Protein AF-A0A117SH73-F1 (afdb_monomer_lite)

Foldseek 3Di:
DPPPDPLDQLVVLQPLCPDPVNVVLVVPPVCPPPPLSVVLVVLSNVLSVLRSQLSVCVNVVVVVSVVVSVVVSVVSVVVSVVSVVVVVVVVVVVVVVVVVVVPD

Radius of gyration: 18.29 Å; chains: 1; bounding box: 46×21×59 Å

Structure (mmCIF, N/CA/C/O backbone):
data_AF-A0A117SH73-F1
#
_entry.id   AF-A0A117SH73-F1
#
loop_
_atom_site.group_PDB
_atom_site.id
_atom_site.type_symbol
_atom_site.label_atom_id
_atom_site.label_alt_id
_atom_site.label_comp_id
_atom_site.label_asym_id
_atom_site.label_entity_id
_atom_site.label_seq_id
_atom_site.pdbx_PDB_ins_code
_atom_site.Cartn_x
_atom_site.Cartn_y
_atom_site.Cartn_z
_atom_site.occupancy
_atom_site.B_iso_or_equiv
_atom_site.auth_seq_id
_atom_site.auth_comp_id
_atom_site.auth_asym_id
_atom_site.auth_atom_id
_atom_site.pdbx_PDB_model_num
ATOM 1 N N . MET A 1 1 ? -25.734 6.227 4.993 1.00 34.59 1 MET A N 1
ATOM 2 C CA . MET A 1 1 ? -25.356 5.838 6.366 1.00 34.59 1 MET A CA 1
ATOM 3 C C . MET A 1 1 ? -24.501 4.590 6.224 1.00 34.59 1 MET A C 1
ATOM 5 O O . MET A 1 1 ? -25.051 3.543 5.921 1.00 34.59 1 MET A O 1
ATOM 9 N N . ILE A 1 2 ? -23.173 4.719 6.271 1.00 41.38 2 ILE A N 1
ATOM 10 C CA . ILE A 1 2 ? -22.279 3.552 6.314 1.00 41.38 2 ILE A CA 1
ATOM 11 C C . ILE A 1 2 ? -22.236 3.161 7.790 1.00 41.38 2 ILE A C 1
ATOM 13 O O . ILE A 1 2 ? -21.885 3.989 8.629 1.00 41.38 2 ILE A O 1
ATOM 17 N N . SER A 1 3 ? -22.736 1.977 8.125 1.00 41.72 3 SER A N 1
ATOM 18 C CA . SER A 1 3 ? -22.809 1.504 9.506 1.00 41.72 3 SER A CA 1
ATOM 19 C C . SER A 1 3 ? -21.394 1.375 10.076 1.00 41.72 3 SER A C 1
ATOM 21 O O . SER A 1 3 ? -20.581 0.628 9.547 1.00 41.72 3 SER A O 1
ATOM 23 N N . ASN A 1 4 ? -21.108 2.106 11.157 1.00 51.78 4 ASN A N 1
ATOM 24 C CA . ASN A 1 4 ? -19.802 2.236 11.826 1.00 51.78 4 ASN A CA 1
ATOM 25 C C . ASN A 1 4 ? -19.289 0.949 12.521 1.00 5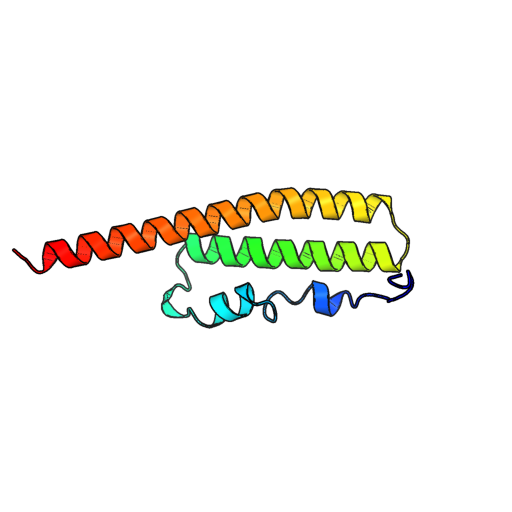1.78 4 ASN A C 1
ATOM 27 O O . ASN A 1 4 ? -18.625 1.044 13.547 1.00 51.78 4 ASN A O 1
ATOM 31 N N . ASN A 1 5 ? -19.617 -0.243 12.018 1.00 51.69 5 ASN A N 1
ATOM 32 C CA . ASN A 1 5 ? -19.327 -1.512 12.695 1.00 51.69 5 ASN A CA 1
ATOM 33 C C . ASN A 1 5 ? -18.833 -2.637 11.771 1.00 51.69 5 ASN A C 1
ATOM 35 O O . ASN A 1 5 ? -18.762 -3.785 12.209 1.00 51.69 5 ASN A O 1
ATOM 39 N N . GLU A 1 6 ? -18.486 -2.348 10.515 1.00 63.19 6 GLU A N 1
ATOM 40 C CA . GLU A 1 6 ? -17.758 -3.329 9.707 1.00 63.19 6 GLU A CA 1
ATOM 41 C C . GLU A 1 6 ? -16.313 -3.402 10.200 1.00 63.19 6 GLU A C 1
ATOM 43 O O . GLU A 1 6 ? -15.509 -2.495 9.984 1.00 63.19 6 GLU A O 1
ATOM 48 N N . VAL A 1 7 ? -16.003 -4.489 10.909 1.00 72.62 7 VAL A N 1
ATOM 49 C CA . VAL A 1 7 ? -14.625 -4.900 11.172 1.00 72.62 7 VAL A CA 1
ATOM 50 C C . VAL A 1 7 ? -13.976 -5.121 9.812 1.00 72.62 7 VAL A C 1
ATOM 52 O O . VAL A 1 7 ? -14.328 -6.054 9.092 1.00 72.62 7 VAL A O 1
ATOM 55 N N . VAL A 1 8 ? -13.055 -4.236 9.445 1.00 83.69 8 VAL A N 1
ATOM 56 C CA . VAL A 1 8 ? -12.287 -4.382 8.210 1.00 83.69 8 VAL A CA 1
ATOM 57 C C . VAL A 1 8 ? -11.235 -5.455 8.451 1.00 83.69 8 VAL A C 1
ATOM 59 O O . VAL A 1 8 ? -10.540 -5.425 9.467 1.00 83.69 8 VAL A O 1
ATOM 62 N N . ASP A 1 9 ? -11.109 -6.415 7.540 1.00 91.12 9 ASP A N 1
ATOM 63 C CA . ASP A 1 9 ? -10.084 -7.446 7.655 1.00 91.12 9 ASP A CA 1
ATOM 64 C C . ASP A 1 9 ? -8.689 -6.834 7.436 1.00 91.12 9 ASP A C 1
ATOM 66 O O . ASP A 1 9 ? -8.361 -6.315 6.365 1.00 91.12 9 ASP A O 1
ATOM 70 N N . ALA A 1 10 ? -7.857 -6.894 8.477 1.00 92.94 10 ALA A N 1
ATOM 71 C CA . ALA A 1 10 ? -6.494 -6.383 8.441 1.00 92.94 10 ALA A CA 1
ATOM 72 C C . ALA A 1 10 ? -5.612 -7.159 7.449 1.00 92.94 10 ALA A C 1
ATOM 74 O O . ALA A 1 10 ? -4.686 -6.578 6.885 1.00 92.94 10 ALA A O 1
ATOM 75 N N . GLN A 1 11 ? -5.887 -8.446 7.213 1.00 93.00 11 GLN A N 1
ATOM 76 C CA . GLN A 1 11 ? -5.152 -9.246 6.232 1.00 93.00 11 GLN A CA 1
ATOM 77 C C . GLN A 1 11 ? -5.432 -8.763 4.812 1.00 93.00 11 GLN A C 1
ATOM 79 O O . GLN A 1 11 ? -4.494 -8.582 4.044 1.00 93.00 11 GLN A O 1
ATOM 84 N N . VAL A 1 12 ? -6.691 -8.445 4.499 1.00 92.75 12 VAL A N 1
ATOM 85 C CA . VAL A 1 12 ? -7.068 -7.875 3.195 1.00 92.75 12 VAL A CA 1
ATOM 86 C C . VAL A 1 12 ? -6.394 -6.520 2.973 1.00 92.75 12 VAL A C 1
ATOM 88 O O . VAL A 1 12 ? -5.909 -6.242 1.881 1.00 92.75 12 VAL A O 1
ATOM 91 N N . ALA A 1 13 ? -6.307 -5.678 4.006 1.00 92.69 13 ALA A N 1
ATOM 92 C CA . ALA A 1 13 ? -5.594 -4.403 3.910 1.00 92.69 13 ALA A CA 1
ATOM 93 C C . ALA A 1 13 ? -4.073 -4.573 3.721 1.00 92.69 13 ALA A C 1
ATOM 95 O O . ALA A 1 13 ? -3.444 -3.740 3.068 1.00 92.69 13 ALA A O 1
ATOM 96 N N . GLY A 1 14 ? -3.492 -5.641 4.275 1.00 94.25 14 GLY A N 1
ATOM 97 C CA . GLY A 1 14 ? -2.067 -5.972 4.164 1.00 94.25 14 GLY A CA 1
ATOM 98 C C . GLY A 1 14 ? -1.666 -6.702 2.884 1.00 94.25 14 GLY A C 1
ATOM 99 O O . GLY A 1 14 ? -0.473 -6.795 2.597 1.00 94.25 14 GLY A O 1
ATOM 100 N N . ASP A 1 15 ? -2.627 -7.203 2.109 1.00 94.75 15 ASP A N 1
ATOM 101 C CA . ASP A 1 15 ? -2.358 -7.933 0.874 1.00 94.75 15 ASP A CA 1
ATOM 102 C C . ASP A 1 15 ? -1.967 -6.973 -0.260 1.00 94.75 15 ASP A C 1
ATOM 104 O O . ASP A 1 15 ? -2.797 -6.439 -1.005 1.00 94.75 15 ASP A O 1
ATOM 108 N N . PHE A 1 16 ? -0.661 -6.737 -0.374 1.00 94.19 16 PHE A N 1
ATOM 109 C CA . PHE A 1 16 ? -0.096 -5.896 -1.420 1.00 94.19 16 PHE A CA 1
ATOM 110 C C . PHE A 1 16 ? -0.077 -6.579 -2.790 1.00 94.19 16 PHE A C 1
ATOM 112 O O . PHE A 1 16 ? 0.115 -5.892 -3.787 1.00 94.19 16 PHE A O 1
ATOM 119 N N . GLU A 1 17 ? -0.267 -7.895 -2.895 1.00 92.75 17 GLU A N 1
ATOM 120 C CA . GLU A 1 17 ? -0.242 -8.597 -4.185 1.00 92.75 17 GLU A CA 1
ATOM 121 C C . GLU A 1 17 ? -1.613 -8.567 -4.867 1.00 92.75 17 GLU A C 1
ATOM 123 O O . GLU A 1 17 ? -1.705 -8.363 -6.083 1.00 92.75 17 GLU A O 1
ATOM 128 N N . ALA A 1 18 ? -2.687 -8.694 -4.082 1.00 92.25 18 ALA A N 1
ATOM 129 C CA . ALA A 1 18 ? -4.063 -8.676 -4.575 1.00 92.25 18 ALA A CA 1
ATOM 130 C C . ALA A 1 18 ? -4.540 -7.287 -5.031 1.00 92.25 18 ALA A C 1
ATOM 132 O O . ALA A 1 18 ? -5.555 -7.161 -5.723 1.00 92.25 18 ALA A O 1
ATOM 133 N N . CYS A 1 19 ? -3.824 -6.221 -4.670 1.00 94.56 19 CYS A N 1
ATOM 134 C CA . CYS A 1 19 ? -4.156 -4.878 -5.126 1.00 94.56 19 CYS A CA 1
ATOM 135 C C . CYS A 1 19 ? -3.823 -4.706 -6.626 1.00 94.56 19 CYS A C 1
ATOM 137 O O . CYS A 1 19 ? -2.948 -5.374 -7.179 1.00 94.56 19 CYS A O 1
ATOM 139 N N . ARG A 1 20 ? -4.489 -3.762 -7.314 1.00 93.44 20 ARG A N 1
ATOM 140 C CA . ARG A 1 20 ? -4.280 -3.530 -8.762 1.00 93.44 20 ARG A CA 1
ATOM 141 C C . ARG A 1 20 ? -2.818 -3.239 -9.119 1.00 93.44 20 ARG A C 1
ATOM 143 O O . ARG A 1 20 ? -2.355 -3.681 -10.168 1.00 93.44 20 ARG A O 1
ATOM 150 N N . LEU A 1 21 ? -2.113 -2.483 -8.274 1.00 92.19 21 LEU A N 1
ATOM 151 C CA . LEU A 1 21 ? -0.696 -2.189 -8.481 1.00 92.19 21 LEU A CA 1
ATOM 152 C C . LEU A 1 21 ? 0.169 -3.433 -8.243 1.00 92.19 21 LEU A C 1
ATOM 154 O O . LEU A 1 21 ? 1.069 -3.688 -9.036 1.00 92.19 21 LEU A O 1
ATOM 158 N N . GLY A 1 22 ? -0.137 -4.232 -7.219 1.00 93.56 2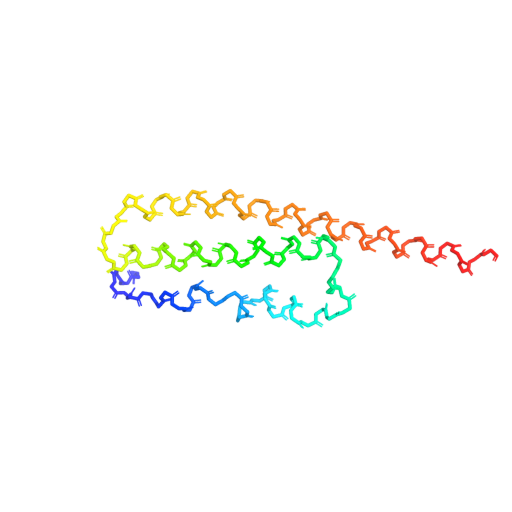2 GLY A N 1
ATOM 159 C CA . GLY A 1 22 ? 0.527 -5.511 -6.949 1.00 93.56 22 GLY A CA 1
ATOM 160 C C . GLY A 1 22 ? 0.396 -6.494 -8.102 1.00 93.56 22 GLY A C 1
ATOM 161 O O . GLY A 1 22 ? 1.391 -7.019 -8.595 1.00 93.56 22 GLY A O 1
ATOM 162 N N . SER A 1 23 ? -0.820 -6.646 -8.623 1.00 93.62 23 SER A N 1
ATOM 163 C CA . SER A 1 23 ? -1.095 -7.481 -9.794 1.00 93.62 23 SER A CA 1
ATOM 164 C C . SER A 1 23 ? -0.294 -7.033 -11.021 1.00 93.62 23 SER A C 1
ATOM 166 O O . SER A 1 23 ? 0.262 -7.868 -11.734 1.00 93.62 23 SER A O 1
ATOM 168 N N . TRP A 1 24 ? -0.187 -5.719 -11.257 1.00 91.81 24 TRP A N 1
ATOM 169 C CA . TRP A 1 24 ? 0.645 -5.191 -12.339 1.00 91.81 24 TRP A CA 1
ATOM 170 C C . TRP A 1 24 ? 2.133 -5.481 -12.107 1.00 91.81 24 TRP A C 1
ATOM 172 O O . TRP A 1 24 ? 2.785 -6.028 -12.993 1.00 91.81 24 TRP A O 1
ATOM 182 N N . ILE A 1 25 ? 2.657 -5.200 -10.911 1.00 89.69 25 ILE A N 1
ATOM 183 C CA . ILE A 1 25 ? 4.049 -5.493 -10.542 1.00 89.69 25 ILE A CA 1
ATOM 184 C C . ILE A 1 25 ? 4.387 -6.968 -10.799 1.00 89.69 25 ILE A C 1
ATOM 186 O O . ILE A 1 25 ? 5.413 -7.264 -11.409 1.00 89.69 25 ILE A O 1
ATOM 190 N N . ASN A 1 26 ? 3.509 -7.880 -10.383 1.00 90.12 26 ASN A N 1
ATOM 191 C CA . ASN A 1 26 ? 3.706 -9.321 -10.535 1.00 90.12 26 ASN A CA 1
ATOM 192 C C . ASN A 1 26 ? 3.666 -9.772 -12.006 1.00 90.12 26 ASN A C 1
ATOM 194 O O . ASN A 1 26 ? 4.311 -10.757 -12.370 1.00 90.12 26 ASN A O 1
ATOM 198 N N . SER A 1 27 ? 2.956 -9.038 -12.870 1.00 89.56 27 SER A N 1
ATOM 199 C CA . SER A 1 27 ? 2.934 -9.298 -14.315 1.00 89.56 27 SER A CA 1
ATOM 200 C C . SER A 1 27 ? 4.207 -8.835 -15.045 1.00 89.56 27 SER A C 1
ATOM 202 O O . SER A 1 27 ? 4.559 -9.388 -16.086 1.00 89.56 27 SER A O 1
ATOM 204 N N . GLU A 1 28 ? 4.951 -7.877 -14.487 1.00 87.31 28 GLU A N 1
ATOM 205 C CA . GLU A 1 28 ? 6.110 -7.233 -15.122 1.00 87.31 28 GLU A CA 1
ATOM 206 C C . GLU A 1 28 ? 7.442 -7.943 -14.810 1.00 87.31 28 GLU A C 1
ATOM 208 O O . GLU A 1 28 ? 8.424 -7.337 -14.369 1.00 87.31 28 GLU A O 1
ATOM 213 N N . GLN A 1 29 ? 7.518 -9.250 -15.080 1.00 76.25 29 GLN A N 1
ATOM 214 C CA . GLN A 1 29 ? 8.703 -10.067 -14.765 1.00 76.25 29 GLN A CA 1
ATOM 215 C C . GLN A 1 29 ? 10.005 -9.550 -15.414 1.00 76.25 29 GLN A C 1
ATOM 217 O O . GLN A 1 29 ? 11.089 -9.736 -14.864 1.00 76.25 29 GLN A O 1
ATOM 222 N N . GLY A 1 30 ? 9.915 -8.858 -16.558 1.00 78.56 30 GLY A N 1
ATOM 223 C CA . GLY A 1 30 ? 11.065 -8.268 -17.263 1.00 78.56 30 GLY A CA 1
ATOM 224 C C . GLY A 1 30 ? 11.644 -6.997 -16.621 1.00 78.56 30 GLY A C 1
ATOM 225 O O . GLY A 1 30 ? 12.690 -6.494 -17.059 1.00 78.56 30 GLY A O 1
ATOM 226 N N . LEU A 1 31 ? 10.976 -6.452 -15.600 1.00 79.62 31 LEU A N 1
ATOM 227 C CA . LEU A 1 31 ? 11.431 -5.291 -14.832 1.00 79.62 31 LEU A CA 1
ATOM 228 C C . LEU A 1 31 ? 12.039 -5.681 -13.478 1.00 79.62 31 LEU A C 1
ATOM 230 O O . LEU A 1 31 ? 12.713 -4.854 -12.857 1.00 79.62 31 LEU A O 1
ATOM 234 N N . THR A 1 32 ? 11.864 -6.934 -13.052 1.00 75.88 32 THR A N 1
ATOM 235 C CA . THR A 1 32 ? 12.435 -7.490 -11.821 1.00 75.88 32 THR A CA 1
ATOM 236 C C . THR A 1 32 ? 13.953 -7.292 -11.770 1.00 75.88 32 THR A C 1
ATOM 238 O O . THR A 1 32 ? 14.662 -7.483 -12.757 1.00 75.88 32 THR A O 1
ATOM 241 N N . GLY A 1 33 ? 14.463 -6.856 -10.614 1.00 74.38 33 GLY A N 1
ATOM 242 C CA . GLY A 1 33 ? 15.889 -6.573 -10.398 1.00 74.38 33 GLY A CA 1
ATOM 243 C C . GLY A 1 33 ? 16.362 -5.194 -10.876 1.00 74.38 33 GLY A C 1
ATOM 244 O O . GLY A 1 33 ? 17.487 -4.796 -10.575 1.00 74.38 33 GLY A O 1
ATOM 245 N N . ARG A 1 34 ? 15.524 -4.409 -11.570 1.00 85.25 34 ARG A N 1
ATOM 246 C CA . ARG A 1 34 ? 15.840 -2.998 -11.848 1.00 85.25 34 ARG A CA 1
ATOM 247 C C . ARG A 1 34 ? 15.641 -2.179 -10.578 1.00 85.25 34 ARG A C 1
ATOM 249 O O . ARG A 1 34 ? 14.556 -2.195 -10.006 1.00 85.25 34 ARG A O 1
ATOM 256 N N . SER A 1 35 ? 16.646 -1.398 -10.186 1.00 83.94 35 SER A N 1
ATOM 257 C CA . SER A 1 35 ? 16.643 -0.634 -8.927 1.00 83.94 35 SER A CA 1
ATOM 258 C C . SER A 1 35 ? 15.398 0.243 -8.732 1.00 83.94 35 SER A C 1
ATOM 260 O O . SER A 1 35 ? 14.805 0.240 -7.658 1.00 83.94 35 SER A O 1
ATOM 262 N N . GLY A 1 36 ? 14.948 0.946 -9.777 1.00 85.69 36 GLY A N 1
ATOM 263 C CA . GLY A 1 36 ? 13.728 1.759 -9.712 1.00 85.69 36 GLY A CA 1
ATOM 264 C C . GLY A 1 36 ? 12.448 0.935 -9.535 1.00 85.69 36 GLY A C 1
ATOM 265 O O . GLY A 1 36 ? 11.538 1.362 -8.835 1.00 85.69 36 GLY A O 1
ATOM 266 N N . PHE A 1 37 ? 12.391 -0.259 -10.128 1.00 88.00 37 PHE A N 1
ATOM 267 C CA . PHE A 1 37 ? 11.247 -1.160 -9.987 1.00 88.00 37 PHE A CA 1
ATOM 268 C C . PHE A 1 37 ? 11.227 -1.818 -8.604 1.00 88.00 37 PHE A C 1
ATOM 270 O O . PHE A 1 37 ? 10.187 -1.855 -7.957 1.00 88.00 37 PHE A O 1
ATOM 277 N N . GLN A 1 38 ? 12.390 -2.230 -8.095 1.00 90.62 38 GLN A N 1
ATOM 278 C CA . GLN A 1 38 ? 12.532 -2.742 -6.733 1.00 90.62 38 GLN A CA 1
ATOM 279 C C . GLN A 1 38 ? 12.144 -1.691 -5.682 1.00 90.62 38 GLN A C 1
ATOM 281 O O . GLN A 1 38 ? 11.477 -2.019 -4.707 1.00 90.62 38 GLN A O 1
ATOM 286 N N . ALA A 1 39 ? 12.490 -0.418 -5.898 1.00 92.38 39 ALA A N 1
ATOM 287 C CA . ALA A 1 39 ? 12.064 0.666 -5.014 1.00 92.38 39 ALA A CA 1
ATOM 288 C C . ALA A 1 39 ? 10.532 0.826 -4.979 1.00 92.38 39 ALA A C 1
ATOM 290 O O . ALA A 1 39 ? 9.972 1.043 -3.909 1.00 92.38 39 ALA A O 1
ATOM 291 N N . ILE A 1 40 ? 9.854 0.679 -6.126 1.00 92.50 40 ILE A N 1
ATOM 292 C CA . ILE A 1 40 ? 8.383 0.686 -6.195 1.00 92.50 40 ILE A CA 1
ATOM 293 C C . ILE A 1 40 ? 7.809 -0.505 -5.420 1.00 92.50 40 ILE A C 1
ATOM 295 O O . ILE A 1 40 ? 6.896 -0.310 -4.626 1.00 92.50 40 ILE A 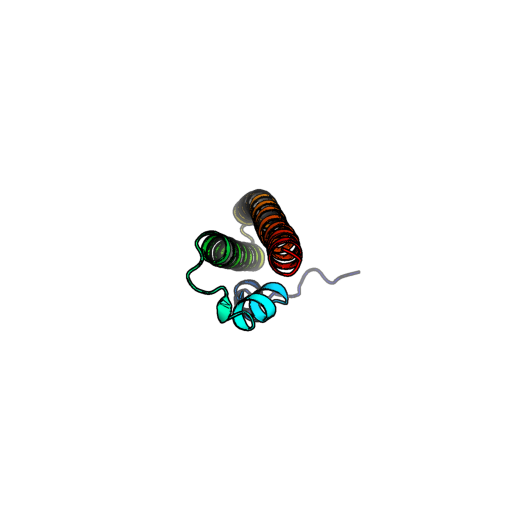O 1
ATOM 299 N N . GLN A 1 41 ? 8.352 -1.711 -5.617 1.00 92.31 41 GLN A N 1
ATOM 300 C CA . GLN A 1 41 ? 7.902 -2.918 -4.913 1.00 92.31 41 GLN A CA 1
ATOM 301 C C . GLN A 1 41 ? 7.998 -2.772 -3.393 1.00 92.31 41 GLN A C 1
ATOM 303 O O . GLN A 1 41 ? 7.026 -3.036 -2.691 1.00 92.31 41 GLN A O 1
ATOM 308 N N . LEU A 1 42 ? 9.148 -2.309 -2.897 1.00 93.81 42 LEU A N 1
ATOM 309 C CA . LEU A 1 42 ? 9.379 -2.126 -1.464 1.00 93.81 42 LEU A CA 1
ATOM 310 C C . LEU A 1 42 ? 8.449 -1.059 -0.879 1.00 93.81 42 LEU A C 1
ATOM 312 O O . LEU A 1 42 ? 7.723 -1.340 0.069 1.00 93.81 42 LEU A O 1
ATOM 316 N N . ALA A 1 43 ? 8.387 0.127 -1.495 1.00 95.69 43 ALA A N 1
ATOM 317 C CA . ALA A 1 43 ? 7.512 1.202 -1.026 1.00 95.69 43 ALA A CA 1
ATOM 318 C C . ALA A 1 43 ? 6.025 0.804 -1.055 1.00 95.69 43 ALA A C 1
ATOM 320 O O . ALA A 1 43 ? 5.239 1.240 -0.215 1.00 95.69 43 ALA A O 1
ATOM 321 N N . HIS A 1 44 ? 5.631 -0.032 -2.016 1.00 96.19 44 HIS A N 1
ATOM 322 C CA . HIS A 1 44 ? 4.281 -0.565 -2.108 1.00 96.19 44 HIS A CA 1
ATOM 323 C C . HIS A 1 44 ? 3.963 -1.568 -0.989 1.00 96.19 44 HIS A C 1
ATOM 325 O O . HIS A 1 44 ? 2.917 -1.449 -0.349 1.00 96.19 44 HIS A O 1
ATOM 331 N N . ALA A 1 45 ? 4.866 -2.514 -0.717 1.00 96.62 45 ALA A N 1
ATOM 332 C CA . ALA A 1 45 ? 4.716 -3.463 0.384 1.00 96.62 45 ALA A CA 1
ATOM 333 C C . ALA A 1 45 ? 4.661 -2.745 1.746 1.00 96.62 45 ALA A C 1
ATOM 335 O O . ALA A 1 45 ? 3.771 -3.017 2.554 1.00 96.62 45 ALA A O 1
ATOM 336 N N . ASP A 1 46 ? 5.534 -1.756 1.962 1.00 97.81 46 ASP A N 1
ATOM 337 C CA . ASP A 1 46 ? 5.559 -0.943 3.184 1.00 97.81 46 ASP A CA 1
ATOM 338 C C . ASP A 1 46 ? 4.240 -0.178 3.393 1.00 97.81 46 ASP A C 1
ATOM 340 O O . ASP A 1 46 ? 3.738 -0.073 4.515 1.00 97.81 46 ASP A O 1
ATOM 344 N N . PHE A 1 47 ? 3.629 0.324 2.314 1.00 98.00 47 PHE A N 1
ATOM 345 C CA . PHE A 1 47 ? 2.340 1.015 2.384 1.00 98.00 47 PHE A CA 1
ATOM 346 C C . PHE A 1 47 ? 1.223 0.089 2.865 1.00 98.00 47 PHE A C 1
ATOM 348 O O . PHE A 1 47 ? 0.433 0.469 3.732 1.00 98.00 47 PHE A O 1
ATOM 355 N N . HIS A 1 48 ? 1.175 -1.135 2.347 1.00 98.06 48 HIS A N 1
ATOM 356 C CA . HIS A 1 48 ? 0.189 -2.129 2.762 1.00 98.06 48 HIS A CA 1
ATOM 357 C C . HIS A 1 48 ? 0.431 -2.643 4.186 1.00 98.06 48 HIS A C 1
ATOM 359 O O . HIS A 1 48 ? -0.528 -2.817 4.937 1.00 98.06 48 HIS A O 1
ATOM 365 N N . ALA A 1 49 ? 1.687 -2.780 4.621 1.00 98.06 49 ALA A N 1
ATOM 366 C CA . ALA A 1 49 ? 1.995 -3.086 6.019 1.00 98.06 49 ALA A CA 1
ATOM 367 C C . ALA A 1 49 ? 1.453 -2.000 6.971 1.00 98.06 49 ALA A C 1
ATOM 369 O O . ALA A 1 49 ? 0.854 -2.302 8.007 1.00 98.06 49 ALA A O 1
ATOM 370 N N . LEU A 1 50 ? 1.587 -0.720 6.603 1.00 97.94 50 LEU A N 1
ATOM 371 C CA . LEU A 1 50 ? 0.985 0.384 7.357 1.00 97.94 50 LEU A CA 1
ATOM 372 C C . LEU A 1 50 ? -0.549 0.342 7.330 1.00 97.94 50 LEU A C 1
ATOM 374 O O . LEU A 1 50 ? -1.172 0.606 8.358 1.00 97.94 50 LEU A O 1
ATOM 378 N N . ALA A 1 51 ? -1.157 -0.025 6.199 1.00 97.00 51 ALA A N 1
ATOM 379 C CA . ALA A 1 51 ? -2.606 -0.177 6.083 1.00 97.00 51 ALA A CA 1
ATOM 380 C C . ALA A 1 51 ? -3.142 -1.293 6.997 1.00 97.00 51 ALA A C 1
ATOM 382 O O . ALA A 1 51 ? -4.109 -1.081 7.730 1.00 97.00 51 ALA A O 1
ATOM 383 N N . GLN A 1 52 ? -2.475 -2.450 7.026 1.00 97.69 52 GLN A N 1
ATOM 384 C CA . GLN A 1 52 ? -2.791 -3.550 7.941 1.00 97.69 52 GLN A CA 1
ATOM 385 C C . GLN A 1 52 ? -2.712 -3.109 9.407 1.00 97.69 52 GLN A C 1
ATOM 387 O O . GLN A 1 52 ? -3.610 -3.407 10.204 1.00 97.69 52 GLN A O 1
ATOM 392 N N . ASN A 1 53 ? -1.667 -2.363 9.766 1.00 97.69 53 ASN A N 1
ATOM 393 C CA . ASN A 1 53 ? -1.497 -1.836 11.117 1.00 97.69 53 ASN A CA 1
ATOM 394 C C . ASN A 1 53 ? -2.577 -0.804 11.474 1.00 97.69 53 ASN A C 1
ATOM 396 O O . ASN A 1 53 ? -3.132 -0.862 12.573 1.00 97.69 53 ASN A O 1
ATOM 400 N N . ALA A 1 54 ? -2.937 0.084 10.542 1.00 96.69 54 ALA A N 1
ATOM 401 C CA . ALA A 1 54 ? -4.016 1.054 10.719 1.00 96.69 54 ALA A CA 1
ATOM 402 C C . ALA A 1 54 ? -5.362 0.364 10.966 1.00 96.69 54 ALA A C 1
AT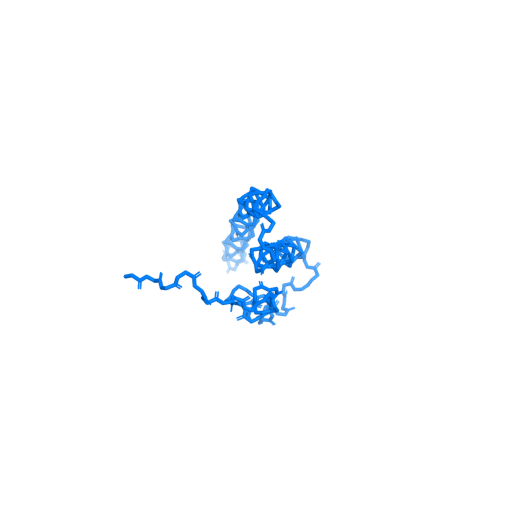OM 404 O O . ALA A 1 54 ? -6.067 0.716 11.912 1.00 96.69 54 ALA A O 1
ATOM 405 N N . VAL A 1 55 ? -5.691 -0.659 10.174 1.00 95.81 55 VAL A N 1
ATOM 406 C CA . VAL A 1 55 ? -6.923 -1.442 10.342 1.00 95.81 55 VAL A CA 1
ATOM 407 C C . VAL A 1 55 ? -6.917 -2.209 11.664 1.00 95.81 55 VAL A C 1
ATOM 409 O O . VAL A 1 55 ? -7.904 -2.185 12.395 1.00 95.81 55 VAL A O 1
ATOM 412 N N . THR A 1 56 ? -5.790 -2.818 12.037 1.00 95.81 56 THR A N 1
ATOM 413 C CA . THR A 1 56 ? -5.648 -3.504 13.332 1.00 95.81 56 THR A CA 1
ATOM 414 C C . THR A 1 56 ? -5.858 -2.541 14.505 1.00 95.81 56 THR A C 1
ATOM 416 O O . THR A 1 56 ? -6.579 -2.858 15.454 1.00 95.81 56 THR A O 1
ATOM 419 N N . ALA A 1 57 ? -5.261 -1.348 14.446 1.00 95.69 57 ALA A N 1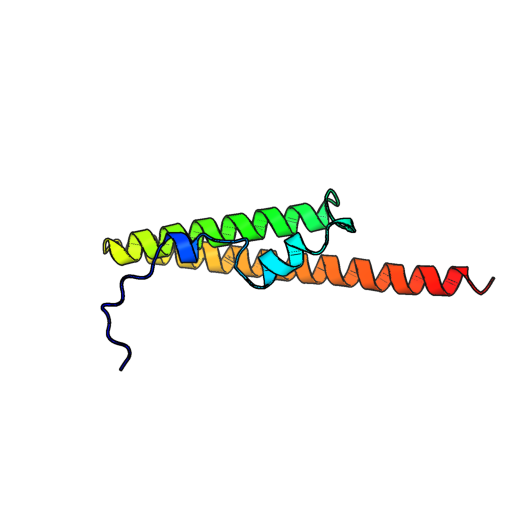
ATOM 420 C CA . ALA A 1 57 ? -5.435 -0.304 15.453 1.00 95.69 57 ALA A CA 1
ATOM 421 C C . ALA A 1 57 ? -6.885 0.205 15.505 1.00 95.69 57 ALA A C 1
ATOM 423 O O . ALA A 1 57 ? -7.437 0.381 16.591 1.00 95.69 57 ALA A O 1
ATOM 424 N N . MET A 1 58 ? -7.534 0.367 14.350 1.00 94.62 58 MET A N 1
ATOM 425 C CA . MET A 1 58 ? -8.939 0.766 14.253 1.00 94.62 58 MET A CA 1
ATOM 426 C C . MET A 1 58 ? -9.862 -0.272 14.901 1.00 94.62 58 MET A C 1
ATOM 428 O O . MET A 1 58 ? -10.663 0.082 15.765 1.00 94.62 58 MET A O 1
ATOM 432 N N . ASN A 1 59 ? -9.686 -1.552 14.565 1.00 92.94 59 ASN A N 1
ATOM 433 C CA . ASN A 1 59 ? -10.479 -2.663 15.100 1.00 92.94 59 ASN A CA 1
ATOM 434 C C . ASN A 1 59 ? -10.300 -2.857 16.616 1.00 92.94 59 ASN A C 1
ATOM 436 O O . ASN A 1 59 ? -11.148 -3.456 17.271 1.00 92.94 59 ASN A O 1
ATOM 440 N N . THR A 1 60 ? -9.204 -2.348 17.181 1.00 93.56 60 THR A N 1
ATOM 441 C CA . THR A 1 60 ? -8.887 -2.424 18.617 1.00 93.56 60 THR A CA 1
ATOM 442 C C . THR A 1 60 ? -9.087 -1.095 19.355 1.00 93.56 60 THR A C 1
ATOM 444 O O . THR A 1 60 ? -8.782 -1.000 20.542 1.00 93.56 60 THR A O 1
ATOM 447 N N . GLY A 1 61 ? -9.614 -0.064 18.683 1.00 93.88 61 GLY A N 1
ATOM 448 C CA . GLY A 1 61 ? -9.945 1.230 19.286 1.00 93.88 61 GLY A CA 1
ATOM 449 C C . GLY A 1 61 ? -8.754 2.151 19.589 1.00 93.88 61 GLY A C 1
ATOM 450 O O . GLY A 1 61 ? -8.932 3.149 20.288 1.00 93.88 61 GLY A O 1
ATOM 451 N N . ARG A 1 62 ? -7.555 1.868 19.061 1.00 95.19 62 ARG A N 1
ATOM 452 C CA . ARG A 1 62 ? -6.318 2.640 19.301 1.00 95.19 62 ARG A CA 1
ATOM 453 C C . ARG A 1 62 ? -6.227 3.859 18.373 1.00 95.19 62 ARG A C 1
AT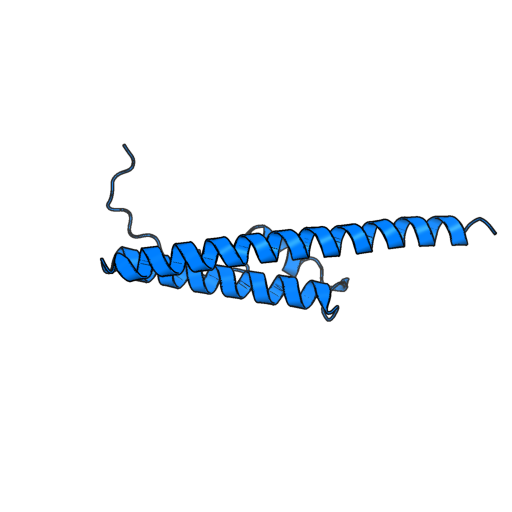OM 455 O O . ARG A 1 62 ? -5.498 3.864 17.383 1.00 95.19 62 ARG A O 1
ATOM 462 N N . LYS A 1 63 ? -7.016 4.896 18.666 1.00 93.50 63 LYS A N 1
ATOM 463 C CA . LYS A 1 63 ? -7.229 6.059 17.778 1.00 93.50 63 LYS A CA 1
ATOM 464 C C . LYS A 1 63 ? -5.955 6.849 17.461 1.00 93.50 63 LYS A C 1
ATOM 466 O O . LYS A 1 63 ? -5.783 7.294 16.326 1.00 93.50 63 LYS A O 1
ATOM 471 N N . GLU A 1 64 ? -5.065 7.022 18.432 1.00 95.62 64 GLU A N 1
ATOM 472 C CA . GLU A 1 64 ? -3.805 7.752 18.258 1.00 95.62 64 GLU A CA 1
ATOM 473 C C . GLU A 1 64 ? -2.882 7.040 17.258 1.00 95.62 64 GLU A C 1
ATOM 475 O O . GLU A 1 64 ? -2.301 7.686 16.380 1.00 95.62 64 GLU A O 1
ATOM 480 N N . GLU A 1 65 ? -2.812 5.708 17.340 1.00 95.88 65 GLU A N 1
ATOM 481 C CA . GLU A 1 65 ? -2.055 4.870 16.406 1.00 95.88 65 GLU A CA 1
ATOM 482 C C . GLU A 1 65 ? -2.641 4.934 14.994 1.00 95.88 65 GLU A C 1
ATOM 484 O O . GLU A 1 65 ? -1.893 5.121 14.037 1.00 95.88 65 GLU A O 1
ATOM 489 N N . VAL A 1 66 ? -3.971 4.879 14.845 1.00 95.69 66 VAL A N 1
ATOM 490 C CA . VAL A 1 66 ? -4.630 5.041 13.533 1.00 95.69 66 VAL A CA 1
ATOM 491 C C . VAL A 1 66 ? -4.208 6.355 12.874 1.00 95.69 66 VAL A C 1
ATOM 493 O O . VAL A 1 66 ? -3.801 6.372 11.711 1.00 95.69 66 VAL A O 1
ATOM 496 N N . ALA A 1 67 ? -4.241 7.461 13.623 1.00 95.94 67 ALA A N 1
ATOM 497 C CA . ALA A 1 67 ? -3.834 8.764 13.107 1.00 95.94 67 ALA A CA 1
ATOM 498 C C . ALA A 1 67 ? -2.345 8.798 12.721 1.00 95.94 67 ALA A C 1
ATOM 500 O O . ALA A 1 67 ? -1.974 9.450 11.742 1.00 95.94 67 ALA A O 1
ATOM 501 N N . GLN A 1 68 ? -1.484 8.109 13.473 1.00 97.81 68 GLN A N 1
ATOM 502 C CA . GLN A 1 68 ? -0.068 7.972 13.140 1.00 97.81 68 GLN A CA 1
ATOM 503 C C . GLN A 1 68 ? 0.138 7.182 11.846 1.00 97.81 68 GLN A C 1
ATOM 505 O O . GLN A 1 68 ? 0.837 7.673 10.956 1.00 97.81 68 GLN A O 1
ATOM 510 N N . PHE A 1 69 ? -0.493 6.016 11.711 1.00 98.06 69 PHE A N 1
ATOM 511 C CA . PHE A 1 69 ? -0.387 5.201 10.504 1.00 98.06 69 PHE A CA 1
ATOM 512 C C . PHE A 1 69 ? -0.922 5.946 9.280 1.00 98.06 69 PHE A C 1
ATOM 514 O O . PHE A 1 69 ? -0.249 5.979 8.256 1.00 98.06 69 PHE A O 1
ATOM 521 N N . HIS A 1 70 ? -2.044 6.663 9.398 1.00 95.75 70 HIS A N 1
ATOM 522 C CA . HIS A 1 70 ? -2.567 7.495 8.308 1.00 95.75 70 HIS A CA 1
ATOM 523 C C . HIS A 1 70 ? -1.566 8.562 7.839 1.00 95.75 70 HIS A C 1
ATOM 525 O O . HIS A 1 70 ? -1.399 8.762 6.636 1.00 95.75 70 HIS A O 1
ATOM 531 N N . ARG A 1 71 ? -0.863 9.236 8.762 1.00 97.75 71 ARG A N 1
ATOM 532 C CA . ARG A 1 71 ? 0.182 10.208 8.389 1.00 97.75 71 ARG A CA 1
ATOM 533 C C . ARG A 1 71 ? 1.344 9.538 7.656 1.00 97.75 71 ARG A C 1
ATOM 535 O O . ARG A 1 71 ? 1.809 10.070 6.652 1.00 97.75 71 ARG A O 1
ATOM 542 N N . GLN A 1 72 ? 1.793 8.380 8.137 1.00 97.94 72 GLN A N 1
ATOM 543 C CA . GLN A 1 72 ? 2.874 7.620 7.503 1.00 97.94 72 GLN A CA 1
ATOM 544 C C . GLN A 1 72 ? 2.472 7.139 6.102 1.00 97.94 72 GLN A C 1
ATOM 546 O O . GLN A 1 72 ? 3.222 7.341 5.149 1.00 97.94 72 GLN A O 1
ATOM 551 N N . MET A 1 73 ? 1.254 6.611 5.952 1.00 97.69 73 MET A N 1
ATOM 552 C CA . MET A 1 73 ? 0.682 6.220 4.662 1.00 97.69 73 MET A CA 1
ATOM 553 C C . MET A 1 73 ? 0.590 7.403 3.697 1.00 97.69 73 MET A C 1
ATOM 555 O O . MET A 1 73 ? 0.913 7.252 2.523 1.00 97.69 73 MET A O 1
ATOM 559 N N . HIS A 1 74 ? 0.200 8.592 4.170 1.00 97.31 74 HIS A N 1
ATOM 560 C CA . HIS A 1 74 ? 0.143 9.783 3.324 1.00 97.31 74 HIS A CA 1
ATOM 561 C C . HIS A 1 74 ? 1.524 10.139 2.755 1.00 97.31 74 HIS A C 1
ATOM 563 O O . HIS A 1 74 ? 1.664 10.290 1.541 1.00 97.31 74 HIS A O 1
ATOM 569 N N . VAL A 1 75 ? 2.557 10.188 3.602 1.00 97.25 75 VAL A N 1
ATOM 570 C CA . VAL A 1 75 ? 3.937 10.455 3.158 1.00 97.25 75 VAL A CA 1
ATOM 571 C C . VAL A 1 75 ? 4.405 9.396 2.157 1.00 97.25 75 VAL A C 1
ATOM 573 O O . VAL A 1 75 ? 4.899 9.740 1.082 1.00 97.25 75 VAL A O 1
ATOM 576 N N . LEU A 1 76 ? 4.206 8.117 2.477 1.00 96.56 76 LEU A N 1
ATOM 577 C CA . LEU A 1 76 ? 4.664 7.014 1.637 1.00 96.56 76 LEU A CA 1
ATOM 578 C C . LEU A 1 76 ? 3.916 6.952 0.299 1.00 96.56 76 LEU A C 1
ATOM 580 O O . LEU A 1 76 ? 4.528 6.694 -0.733 1.00 96.56 76 LEU A O 1
ATOM 584 N N . SER A 1 77 ? 2.619 7.274 0.277 1.00 95.56 77 SER A N 1
ATOM 585 C CA . SER A 1 77 ? 1.856 7.366 -0.973 1.00 95.56 77 SER A CA 1
ATOM 586 C C . SER A 1 77 ? 2.400 8.453 -1.904 1.00 95.56 77 SER A C 1
ATOM 588 O O . SER A 1 77 ? 2.511 8.222 -3.107 1.00 95.56 77 SER A O 1
ATOM 590 N N . GLY A 1 78 ? 2.828 9.601 -1.363 1.00 95.62 78 GLY A N 1
ATOM 591 C CA . GLY A 1 78 ? 3.500 10.643 -2.142 1.00 95.62 78 GLY A CA 1
ATOM 592 C C . GLY A 1 78 ? 4.813 10.147 -2.755 1.00 95.62 78 GLY A C 1
ATOM 593 O O . GLY A 1 78 ? 5.049 10.320 -3.951 1.00 95.62 78 GLY A O 1
ATOM 594 N N . GLN A 1 79 ? 5.632 9.451 -1.963 1.00 95.50 79 GLN A N 1
ATOM 595 C CA . GLN A 1 79 ? 6.886 8.852 -2.434 1.00 95.50 79 GLN A CA 1
ATOM 596 C C . GLN A 1 79 ? 6.647 7.790 -3.517 1.00 95.50 79 GLN A C 1
ATOM 598 O O . GLN A 1 79 ? 7.350 7.768 -4.530 1.00 95.50 79 GLN A O 1
ATOM 603 N N . LEU A 1 80 ? 5.629 6.943 -3.348 1.00 94.69 80 LEU A N 1
ATOM 604 C CA . LEU A 1 80 ? 5.263 5.916 -4.321 1.00 94.69 80 LEU A CA 1
ATOM 605 C C . LEU A 1 80 ? 4.825 6.540 -5.654 1.00 94.69 80 LEU A C 1
ATOM 607 O O . LEU A 1 80 ? 5.270 6.101 -6.714 1.00 94.69 80 LEU A O 1
ATOM 611 N N . VAL A 1 81 ? 4.024 7.610 -5.613 1.00 94.38 81 VAL A N 1
ATOM 612 C CA . VAL A 1 81 ? 3.632 8.369 -6.813 1.00 94.38 81 VAL A CA 1
ATOM 613 C C . VAL A 1 81 ? 4.857 8.949 -7.522 1.00 94.38 81 VAL A C 1
ATOM 615 O O . VAL A 1 81 ? 4.973 8.828 -8.744 1.00 94.38 81 VAL A O 1
ATOM 618 N N . GLU A 1 82 ? 5.811 9.529 -6.792 1.00 94.00 82 GLU A N 1
ATOM 619 C CA . GLU A 1 82 ? 7.047 10.027 -7.402 1.00 94.00 82 GLU A CA 1
ATOM 620 C C . GLU A 1 82 ? 7.864 8.924 -8.082 1.00 94.00 82 GLU A C 1
ATOM 622 O O . GLU A 1 82 ? 8.386 9.136 -9.182 1.00 94.00 82 GLU A O 1
ATOM 627 N N . LEU A 1 83 ? 7.988 7.757 -7.443 1.00 92.44 83 LEU A N 1
ATOM 628 C CA . LEU A 1 83 ? 8.697 6.607 -8.005 1.00 92.44 83 LEU A CA 1
ATOM 629 C C . LEU A 1 83 ? 8.028 6.122 -9.295 1.00 92.44 83 LEU A C 1
ATOM 631 O O . LEU A 1 83 ? 8.717 5.916 -10.297 1.00 92.44 83 LEU A O 1
ATOM 635 N N . LEU A 1 84 ? 6.695 6.027 -9.308 1.00 89.69 84 LEU A N 1
ATOM 636 C CA . LEU A 1 84 ? 5.917 5.656 -10.493 1.00 89.69 84 LEU A CA 1
ATOM 637 C C . LEU A 1 84 ? 6.107 6.662 -11.639 1.00 89.69 84 LEU A C 1
ATOM 639 O O . LEU A 1 84 ? 6.329 6.264 -12.786 1.00 89.69 84 LEU A O 1
ATOM 643 N N . ILE A 1 85 ? 6.101 7.967 -11.347 1.00 88.94 85 ILE A N 1
ATOM 644 C CA . ILE A 1 85 ? 6.341 9.019 -12.350 1.00 88.94 85 ILE A CA 1
ATOM 645 C C . ILE A 1 85 ? 7.767 8.928 -12.910 1.00 88.94 85 ILE A C 1
ATOM 647 O O . ILE A 1 85 ? 7.960 8.973 -14.129 1.00 88.94 85 ILE A O 1
ATOM 651 N N . LYS A 1 86 ? 8.776 8.793 -12.040 1.00 84.56 86 LYS A N 1
ATOM 652 C CA . LYS A 1 86 ? 10.188 8.674 -12.442 1.00 84.56 86 LYS A CA 1
ATOM 653 C C . LYS A 1 86 ? 10.410 7.422 -13.298 1.00 84.56 86 LYS A C 1
ATOM 655 O O . LYS A 1 86 ? 11.032 7.519 -14.357 1.00 84.56 86 LYS A O 1
ATOM 660 N N . GLY A 1 87 ? 9.842 6.283 -12.898 1.00 74.62 87 GLY A N 1
ATOM 661 C CA . GLY A 1 87 ? 9.886 5.032 -13.661 1.00 74.62 87 GLY A CA 1
ATOM 662 C C . GLY A 1 87 ? 9.249 5.159 -15.049 1.00 74.62 87 GLY A C 1
ATOM 663 O O . GLY A 1 87 ? 9.850 4.757 -16.045 1.00 74.62 87 GLY A O 1
ATOM 664 N N . SER A 1 88 ? 8.087 5.813 -15.135 1.00 69.75 88 SER A N 1
ATOM 665 C CA . SER A 1 88 ? 7.361 6.024 -16.397 1.00 69.75 88 SER A CA 1
ATOM 666 C C . SER A 1 88 ? 8.128 6.919 -17.381 1.00 69.75 88 SER A C 1
ATOM 668 O O . SER A 1 88 ? 8.192 6.636 -18.577 1.00 69.75 88 SER A O 1
ATOM 670 N N . ARG A 1 89 ? 8.778 7.984 -16.889 1.00 62.81 89 ARG A N 1
ATOM 671 C CA . ARG A 1 89 ? 9.594 8.887 -17.725 1.00 62.81 89 ARG A CA 1
ATOM 672 C C . ARG A 1 89 ? 10.852 8.209 -18.270 1.00 62.81 89 ARG A C 1
ATOM 674 O O . ARG A 1 89 ? 11.229 8.450 -19.415 1.00 62.81 89 ARG A O 1
ATOM 681 N N . LEU A 1 90 ? 11.484 7.341 -17.478 1.00 58.25 90 LEU A N 1
ATOM 682 C CA . LEU A 1 90 ? 12.632 6.548 -17.931 1.00 58.25 90 LEU A CA 1
ATOM 683 C C . LEU A 1 90 ? 12.243 5.555 -19.038 1.00 58.25 90 LEU A C 1
ATOM 685 O O . LEU A 1 90 ? 13.029 5.344 -19.963 1.00 58.25 90 LEU A O 1
ATOM 689 N N . ALA A 1 91 ? 11.037 4.983 -18.978 1.00 59.00 91 ALA A N 1
ATOM 690 C CA . ALA A 1 91 ? 10.518 4.102 -20.023 1.00 59.00 91 ALA A CA 1
ATOM 691 C C . ALA A 1 91 ? 10.232 4.858 -21.336 1.00 59.00 91 ALA A C 1
ATOM 693 O O . ALA A 1 91 ? 10.649 4.408 -22.403 1.00 59.00 91 ALA A O 1
ATOM 694 N N . LEU A 1 92 ? 9.612 6.042 -21.260 1.00 54.12 92 LEU A N 1
ATOM 695 C CA . LEU A 1 92 ? 9.321 6.881 -22.432 1.00 54.12 92 LEU A CA 1
ATOM 696 C C . LEU A 1 92 ? 10.596 7.381 -23.131 1.00 54.12 92 LEU A C 1
ATOM 698 O O . LEU A 1 92 ? 10.701 7.283 -24.351 1.00 54.12 92 LEU A O 1
ATOM 702 N N . ASN A 1 93 ? 11.607 7.828 -22.377 1.00 50.91 93 ASN A N 1
ATOM 703 C CA . ASN A 1 93 ? 12.870 8.301 -22.962 1.00 50.91 93 ASN A CA 1
ATOM 704 C C . ASN A 1 93 ? 13.665 7.186 -23.668 1.00 50.91 93 ASN A C 1
ATOM 706 O O . ASN A 1 93 ? 14.357 7.452 -24.651 1.00 50.91 93 ASN A O 1
ATOM 710 N N . ARG A 1 94 ? 13.547 5.927 -23.220 1.00 52.31 94 ARG A N 1
ATOM 711 C CA . ARG A 1 94 ? 14.153 4.777 -23.915 1.00 52.31 94 ARG A CA 1
ATOM 712 C C . ARG A 1 94 ? 13.414 4.405 -25.203 1.00 52.31 94 ARG A C 1
ATOM 714 O O . ARG A 1 94 ? 14.071 4.032 -26.169 1.00 52.31 94 ARG A O 1
ATOM 721 N N . GLY A 1 95 ? 12.088 4.555 -25.246 1.00 50.12 95 GLY A N 1
ATOM 722 C CA . GLY A 1 95 ? 11.296 4.343 -26.465 1.00 50.12 95 GLY A CA 1
ATOM 723 C C . GLY A 1 95 ? 11.665 5.311 -27.596 1.00 50.12 95 GLY A C 1
ATOM 724 O O . GLY A 1 95 ? 11.762 4.897 -28.749 1.00 50.12 95 GLY A O 1
ATOM 725 N N . VAL A 1 96 ? 11.966 6.571 -27.261 1.00 50.09 96 VAL A N 1
ATOM 726 C CA . VAL A 1 96 ? 12.431 7.573 -28.237 1.00 50.09 96 VAL A CA 1
ATOM 727 C C . VAL A 1 96 ? 13.858 7.271 -28.714 1.00 50.09 96 VAL A C 1
ATOM 729 O O . VAL A 1 96 ? 14.130 7.327 -29.910 1.00 50.09 96 VAL A O 1
ATOM 732 N N . ALA A 1 97 ? 14.767 6.871 -27.816 1.00 44.25 97 ALA A N 1
ATOM 733 C CA . ALA A 1 97 ? 16.139 6.517 -28.196 1.00 44.25 97 ALA A CA 1
ATOM 734 C C . ALA A 1 97 ? 16.212 5.284 -29.123 1.00 44.25 97 ALA A C 1
ATOM 736 O O . ALA A 1 97 ? 17.054 5.237 -30.020 1.00 44.25 97 ALA A O 1
ATOM 737 N N . GLN A 1 98 ? 15.310 4.310 -28.954 1.00 43.53 98 GLN A N 1
ATOM 738 C CA . GLN A 1 98 ? 15.245 3.126 -29.817 1.00 43.53 98 GLN A CA 1
ATOM 739 C C . GLN A 1 98 ? 14.726 3.455 -31.231 1.00 43.53 98 GLN A C 1
ATOM 741 O O . GLN A 1 98 ? 15.155 2.814 -32.184 1.00 43.53 98 GLN A O 1
ATOM 746 N N . GLN A 1 99 ? 13.852 4.459 -31.394 1.00 43.53 99 GLN A N 1
ATOM 747 C CA . GLN A 1 99 ? 13.369 4.895 -32.715 1.00 43.53 99 GLN A CA 1
ATOM 748 C C . GLN A 1 99 ? 14.419 5.684 -33.510 1.00 43.53 99 GLN A C 1
ATOM 750 O O . GLN A 1 99 ? 14.455 5.579 -34.733 1.00 43.53 99 GLN A O 1
ATOM 755 N N . VAL A 1 100 ? 15.306 6.424 -32.839 1.00 48.44 100 VAL A N 1
ATOM 756 C CA . VAL A 1 100 ? 16.363 7.202 -33.514 1.00 48.44 100 VAL A CA 1
ATOM 757 C C . VAL A 1 100 ? 17.499 6.306 -34.031 1.00 48.44 100 VAL A C 1
ATOM 759 O O . VAL A 1 100 ? 18.082 6.597 -35.069 1.00 48.44 100 VAL A O 1
ATOM 762 N N . LEU A 1 101 ? 17.778 5.174 -33.375 1.00 43.66 101 LEU A N 1
ATOM 763 C CA . LEU A 1 101 ? 18.835 4.235 -33.790 1.00 43.66 101 LEU A CA 1
ATOM 764 C C . LEU A 1 101 ? 18.454 3.303 -34.956 1.00 43.66 101 LEU A C 1
ATOM 766 O O . LEU A 1 101 ? 19.307 2.560 -35.428 1.00 43.66 101 LEU A O 1
ATOM 770 N N . VAL A 1 102 ? 17.202 3.325 -35.425 1.00 48.47 102 VAL A N 1
ATOM 771 C CA . VAL A 1 102 ? 16.737 2.523 -36.579 1.00 48.47 102 VAL A CA 1
ATOM 772 C C . VAL A 1 102 ? 16.685 3.361 -37.871 1.00 48.47 102 VAL A C 1
ATOM 774 O O . VAL A 1 102 ? 16.342 2.846 -38.930 1.00 48.47 102 VAL A O 1
ATOM 777 N N . GLN A 1 103 ? 17.050 4.648 -37.815 1.00 45.44 103 GLN A N 1
ATOM 778 C CA . GLN A 1 103 ? 17.055 5.550 -38.975 1.00 45.44 103 GLN A CA 1
ATOM 779 C C . GLN A 1 103 ? 18.437 6.118 -39.345 1.00 45.44 103 GLN A C 1
ATOM 781 O O . GLN A 1 103 ? 18.498 7.158 -40.001 1.00 45.44 103 GLN A O 1
ATOM 786 N N . VAL A 1 104 ? 19.539 5.457 -38.972 1.00 41.53 104 VAL A N 1
ATOM 787 C CA . VAL A 1 104 ? 20.894 5.853 -39.408 1.00 41.53 104 VAL A CA 1
ATOM 788 C C . VAL A 1 104 ? 21.602 4.698 -40.094 1.00 41.53 104 VAL A C 1
ATOM 790 O O . VAL A 1 104 ? 21.610 3.597 -39.503 1.00 41.53 104 VAL A O 1
#

pLDDT: mean 82.89, std 18.72, range [34.59, 98.06]

Secondary structure (DSSP, 8-state):
---TT----HHHHH-SSSSHHHHHHHH-GGGTT-HHHHHHHHHHHHHHHHHHHHHHHHHTT-HHHHHHHHHHHHHHHHHHHHHHHHHHHHHHHHHHHHHHTT--

Sequence (104 aa):
MISNNEVVDAQVAGDFEACRLGSWINSEQGLTGRSGFQAIQLAHADFHALAQNAVTAMNTGRKEEVAQFHRQMHVLSGQLVELLIKGSRLALNRGVAQQVLVQV